Protein AF-A0A2M7BS44-F1 (afdb_monomer_lite)

Radius of gyration: 10.4 Å; chains: 1; bounding box: 22×18×25 Å

Foldseek 3Di:
DAEDECPPPQADDLVVCCVPVVVVCVVQPPNYHYPPQPRPRSVVSVVPDD

Structure (mmCIF, N/CA/C/O backbone):
data_AF-A0A2M7BS44-F1
#
_entry.id   AF-A0A2M7BS44-F1
#
loop_
_atom_site.group_PDB
_atom_site.id
_atom_site.type_symbol
_atom_site.label_atom_id
_atom_site.label_alt_id
_atom_site.label_comp_id
_atom_site.label_asym_id
_atom_site.label_entity_id
_atom_site.label_seq_id
_atom_site.pdbx_PDB_ins_code
_atom_site.Cartn_x
_atom_site.Cartn_y
_atom_site.Cartn_z
_atom_site.occupancy
_atom_site.B_iso_or_equiv
_atom_site.auth_seq_id
_atom_site.auth_comp_id
_atom_site.auth_asym_id
_atom_site.auth_atom_id
_atom_site.pdbx_PDB_model_num
ATOM 1 N N . ASP A 1 1 ? -17.477 -7.171 3.188 1.00 83.31 1 ASP A N 1
ATOM 2 C CA . ASP A 1 1 ? -16.067 -6.880 2.874 1.00 83.31 1 ASP A CA 1
ATOM 3 C C . ASP A 1 1 ? -15.995 -5.814 1.799 1.00 83.31 1 ASP A C 1
ATOM 5 O O . ASP A 1 1 ? -16.854 -5.801 0.927 1.00 83.31 1 ASP A O 1
ATOM 9 N N . VAL A 1 2 ? -15.028 -4.906 1.906 1.00 95.00 2 VAL A N 1
ATOM 10 C CA . VAL A 1 2 ? -14.660 -3.926 0.880 1.00 95.00 2 VAL A CA 1
ATOM 11 C C . VAL A 1 2 ? -13.465 -4.495 0.127 1.00 95.00 2 VAL A C 1
ATOM 13 O O . VAL A 1 2 ? -12.496 -4.927 0.751 1.00 95.00 2 VAL A O 1
ATOM 16 N N . VAL A 1 3 ? -13.542 -4.512 -1.199 1.00 96.81 3 VAL A N 1
ATOM 17 C CA . VAL A 1 3 ? -12.456 -4.976 -2.065 1.00 96.81 3 VAL A CA 1
ATOM 18 C C . VAL A 1 3 ? -11.945 -3.783 -2.856 1.00 96.81 3 VAL A C 1
ATOM 20 O O . VAL A 1 3 ? -12.729 -3.099 -3.510 1.00 96.81 3 VAL A O 1
ATOM 23 N N . VAL A 1 4 ? -10.645 -3.528 -2.752 1.00 96.56 4 VAL A N 1
ATOM 24 C CA . VAL A 1 4 ? -9.928 -2.554 -3.572 1.00 96.56 4 VAL A CA 1
ATOM 25 C C . VAL A 1 4 ? -9.151 -3.343 -4.611 1.00 96.56 4 VAL A C 1
ATOM 27 O O . VAL A 1 4 ? -8.267 -4.129 -4.264 1.00 96.56 4 VAL A O 1
ATOM 30 N N . ASP A 1 5 ? -9.531 -3.155 -5.867 1.00 97.88 5 ASP A N 1
ATOM 31 C CA . ASP A 1 5 ? -8.959 -3.851 -7.009 1.00 97.88 5 ASP A CA 1
ATOM 32 C C . ASP A 1 5 ? -8.030 -2.913 -7.784 1.00 97.88 5 ASP A C 1
ATOM 34 O O . ASP A 1 5 ? -8.433 -1.813 -8.165 1.00 97.88 5 ASP A O 1
ATOM 38 N N . PHE A 1 6 ? -6.780 -3.340 -7.974 1.00 97.88 6 PHE A N 1
ATOM 39 C CA . PHE A 1 6 ? -5.761 -2.596 -8.712 1.00 97.88 6 PHE A CA 1
ATOM 40 C C . PHE A 1 6 ? -5.605 -3.059 -10.173 1.00 97.88 6 PHE A C 1
ATOM 42 O O . PHE A 1 6 ? 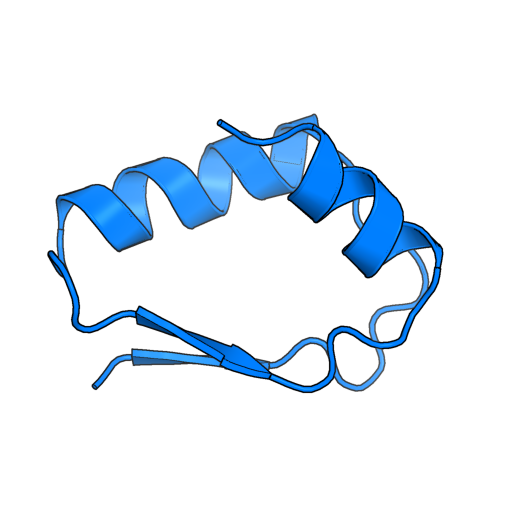-4.656 -2.649 -10.847 1.00 97.88 6 PHE A O 1
ATOM 49 N N . GLU A 1 7 ? -6.517 -3.882 -10.698 1.00 98.31 7 GLU A N 1
ATOM 50 C CA . GLU A 1 7 ? -6.529 -4.248 -12.115 1.00 98.31 7 GLU A CA 1
ATOM 51 C C . GLU A 1 7 ? -6.573 -2.997 -13.012 1.00 98.31 7 GLU A C 1
ATOM 53 O O . GLU A 1 7 ? -7.336 -2.056 -12.796 1.00 98.31 7 GLU A O 1
ATOM 58 N N . GLY A 1 8 ? -5.700 -2.963 -14.022 1.00 97.50 8 GLY A N 1
ATOM 59 C CA . GLY A 1 8 ? -5.582 -1.832 -14.947 1.00 97.50 8 GLY A CA 1
ATOM 60 C C . GLY A 1 8 ? -4.858 -0.600 -14.388 1.00 97.50 8 GLY A C 1
ATOM 61 O O . GLY A 1 8 ? -4.598 0.338 -15.145 1.00 97.50 8 GLY A O 1
ATOM 62 N N . VAL A 1 9 ? -4.468 -0.587 -13.108 1.00 97.00 9 VAL A N 1
ATOM 63 C CA . VAL A 1 9 ? -3.631 0.485 -12.553 1.00 97.00 9 VAL A CA 1
ATOM 64 C C . VAL A 1 9 ? -2.211 0.354 -13.097 1.00 97.00 9 VAL A C 1
ATOM 66 O O . VAL A 1 9 ? -1.544 -0.665 -12.923 1.00 97.00 9 VAL A O 1
ATOM 69 N N . VAL A 1 10 ? -1.732 1.413 -13.751 1.00 97.56 10 VAL A N 1
ATOM 70 C CA . VAL A 1 10 ? -0.367 1.472 -14.299 1.00 97.56 10 VAL A CA 1
ATOM 71 C C . VAL A 1 10 ? 0.613 2.027 -13.265 1.00 97.56 10 VAL A C 1
ATOM 73 O O . VAL A 1 10 ? 1.687 1.460 -13.073 1.00 97.56 10 VAL A O 1
ATOM 76 N N . VAL A 1 11 ? 0.226 3.107 -12.577 1.00 97.81 11 VAL A N 1
ATOM 77 C CA . VAL A 1 11 ? 1.016 3.787 -11.541 1.00 97.81 11 VAL A CA 1
ATOM 78 C C . VAL A 1 11 ? 0.118 4.083 -10.344 1.00 97.81 11 VAL A C 1
ATOM 80 O O . VAL A 1 11 ? -0.967 4.638 -10.507 1.00 97.81 11 VAL A O 1
ATOM 83 N N . LEU A 1 12 ? 0.598 3.751 -9.148 1.00 98.00 12 LEU A N 1
ATOM 84 C CA . LEU A 1 12 ? 0.003 4.136 -7.872 1.00 98.00 12 LEU A CA 1
ATOM 85 C C . LEU A 1 12 ? 0.977 5.072 -7.157 1.00 98.00 12 LEU A C 1
ATOM 87 O O . LEU A 1 12 ? 2.129 4.705 -6.937 1.00 98.00 12 LEU A O 1
ATOM 91 N N . THR A 1 13 ? 0.536 6.284 -6.822 1.00 97.31 13 THR A N 1
ATOM 92 C CA . THR A 1 13 ? 1.371 7.244 -6.095 1.00 97.31 13 THR A CA 1
ATOM 93 C C . THR A 1 13 ? 1.204 7.063 -4.582 1.00 97.31 13 THR A C 1
ATOM 95 O O . THR A 1 13 ? 0.077 6.870 -4.116 1.00 97.31 13 THR A O 1
ATOM 98 N N . PRO A 1 14 ? 2.284 7.172 -3.782 1.00 97.31 14 PRO A N 1
ATOM 99 C CA . PRO A 1 14 ? 2.197 6.990 -2.333 1.00 97.31 14 PRO A CA 1
ATOM 100 C C . PRO A 1 14 ? 1.237 7.942 -1.626 1.00 97.31 14 PRO A C 1
ATOM 102 O O . PRO A 1 14 ? 0.495 7.513 -0.750 1.00 97.31 14 PRO A O 1
ATOM 105 N N . SER A 1 15 ? 1.201 9.213 -2.032 1.00 96.81 15 SER A N 1
ATOM 106 C CA . SER A 1 15 ? 0.308 10.203 -1.422 1.00 96.81 15 SER A CA 1
ATOM 107 C C . SER A 1 15 ? -1.166 9.884 -1.665 1.00 96.81 15 SER A C 1
ATOM 109 O O . SER A 1 15 ? -1.969 10.014 -0.751 1.00 96.81 15 SER A O 1
ATOM 111 N N . TRP A 1 16 ? -1.522 9.433 -2.873 1.00 96.31 16 TRP A N 1
ATOM 112 C CA . TRP A 1 16 ? -2.902 9.058 -3.188 1.00 96.31 16 TRP A CA 1
ATOM 113 C C . TRP A 1 16 ? -3.312 7.795 -2.432 1.00 96.31 16 TRP A C 1
ATOM 115 O O . TRP A 1 16 ? -4.422 7.702 -1.916 1.00 96.31 16 TRP A O 1
ATOM 125 N N . ALA A 1 17 ? -2.403 6.822 -2.346 1.00 96.94 17 ALA A N 1
ATOM 126 C CA . ALA A 1 17 ? -2.658 5.580 -1.638 1.00 96.94 17 ALA A CA 1
ATOM 127 C C . ALA A 1 17 ? -2.843 5.805 -0.128 1.00 96.94 17 ALA A C 1
ATOM 129 O O . ALA A 1 17 ? -3.763 5.225 0.439 1.00 96.94 17 ALA A O 1
ATOM 130 N N . ASP A 1 18 ? -2.052 6.678 0.502 1.00 96.00 18 ASP A N 1
ATOM 131 C CA . ASP A 1 18 ? -2.266 7.078 1.900 1.00 96.00 18 ASP A CA 1
ATOM 132 C C . ASP A 1 18 ? -3.608 7.808 2.079 1.00 96.00 18 ASP A C 1
ATOM 134 O O . ASP A 1 18 ? -4.435 7.411 2.899 1.00 96.00 18 ASP A O 1
ATOM 138 N N . GLU A 1 19 ? -3.879 8.817 1.243 1.00 96.75 19 GLU A N 1
ATOM 139 C CA . GLU A 1 19 ? -5.112 9.612 1.304 1.00 96.75 19 GLU A CA 1
ATOM 140 C C . GLU A 1 19 ? -6.377 8.751 1.141 1.00 96.75 19 GLU A C 1
ATOM 142 O O . GLU A 1 19 ? -7.401 9.014 1.776 1.00 96.75 19 GLU A O 1
ATOM 147 N N . PHE A 1 20 ? -6.312 7.697 0.324 1.00 94.69 20 PHE A N 1
ATOM 148 C CA . PHE A 1 20 ? -7.446 6.818 0.058 1.00 94.69 20 PHE A CA 1
ATOM 149 C C . PHE A 1 20 ? -7.544 5.626 1.022 1.00 94.69 20 PHE A C 1
ATOM 151 O O . PHE A 1 20 ? -8.617 5.358 1.570 1.00 94.69 20 PHE A O 1
ATOM 158 N N . LEU A 1 21 ? -6.454 4.881 1.237 1.00 94.75 21 LEU A N 1
ATOM 159 C CA . LEU A 1 21 ? -6.488 3.613 1.975 1.00 94.75 21 LEU A CA 1
ATOM 160 C C . LEU A 1 21 ? -6.553 3.825 3.490 1.00 94.75 21 LEU A C 1
ATOM 162 O O . LEU A 1 21 ? -7.278 3.093 4.166 1.00 94.75 21 LEU A O 1
ATOM 166 N N . THR A 1 22 ? -5.878 4.836 4.035 1.00 93.06 22 THR A N 1
ATOM 167 C CA . THR A 1 22 ? -5.855 5.113 5.481 1.00 93.06 22 THR A CA 1
ATOM 168 C C . THR A 1 22 ? -7.257 5.337 6.076 1.00 93.06 22 THR A C 1
ATOM 170 O O . THR A 1 22 ? -7.626 4.646 7.041 1.00 93.06 22 THR A O 1
ATOM 173 N N . PRO A 1 23 ? -8.119 6.214 5.516 1.00 94.00 23 PRO A N 1
ATOM 174 C CA . PRO A 1 23 ? -9.489 6.355 6.009 1.00 94.00 23 PRO A CA 1
ATOM 175 C C . PRO A 1 23 ? -10.355 5.122 5.715 1.00 94.00 23 PRO A C 1
ATOM 177 O O . PRO A 1 23 ? -11.250 4.801 6.504 1.00 94.00 23 PRO A O 1
ATOM 180 N N . LEU A 1 24 ? -10.089 4.395 4.623 1.00 94.06 24 LEU A N 1
ATOM 181 C CA . LEU A 1 24 ? -10.815 3.173 4.276 1.00 94.06 24 LEU A CA 1
ATOM 182 C C . LEU A 1 24 ? -10.580 2.070 5.321 1.00 94.06 24 LEU A C 1
ATOM 184 O O . LEU A 1 24 ? -11.539 1.496 5.842 1.00 94.06 24 LEU A O 1
ATOM 188 N N . HIS A 1 25 ? -9.321 1.825 5.688 1.00 91.69 25 HIS A N 1
ATOM 189 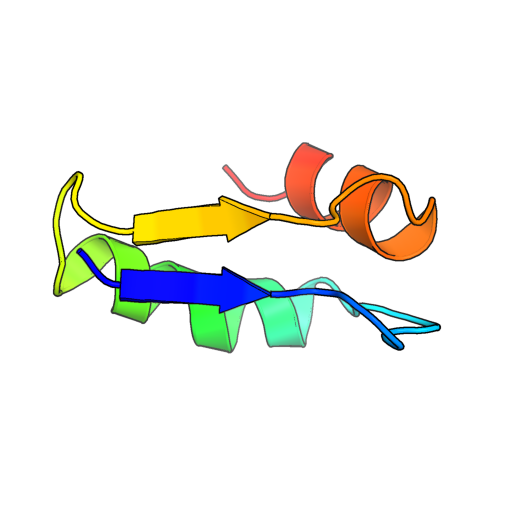C CA . HIS A 1 25 ? -8.948 0.874 6.736 1.00 91.69 25 HIS A CA 1
ATOM 190 C C . HIS A 1 25 ? -9.500 1.289 8.103 1.00 91.69 25 HIS A C 1
ATOM 192 O O . HIS A 1 25 ? -10.034 0.446 8.826 1.00 91.69 25 HIS A O 1
ATOM 198 N N . SER A 1 26 ? -9.456 2.586 8.424 1.00 92.12 26 SER A N 1
ATOM 199 C CA . SER A 1 26 ? -9.986 3.124 9.684 1.00 92.12 26 SER A CA 1
ATOM 200 C C . SER A 1 26 ? -11.501 2.932 9.813 1.00 92.12 26 SER A C 1
ATOM 202 O O . SER A 1 26 ? -12.005 2.581 10.878 1.00 92.12 26 SER A O 1
ATOM 204 N N . ARG A 1 27 ? -12.251 3.127 8.722 1.00 94.31 27 ARG A N 1
ATOM 205 C CA . ARG A 1 27 ? -13.717 3.002 8.712 1.00 94.31 27 ARG A CA 1
ATOM 206 C C . ARG A 1 27 ? -14.191 1.551 8.663 1.00 94.31 27 ARG A C 1
ATOM 208 O O . ARG A 1 27 ? -15.225 1.212 9.241 1.00 94.31 27 ARG A O 1
ATOM 215 N N . PHE A 1 28 ? -13.461 0.696 7.955 1.00 92.69 28 PHE A N 1
ATOM 216 C CA . PHE A 1 28 ? -13.840 -0.691 7.696 1.00 92.69 28 PHE A CA 1
ATOM 217 C C . PHE A 1 28 ? -12.864 -1.676 8.342 1.00 92.69 28 PHE A C 1
ATOM 219 O O . PHE A 1 28 ? -12.520 -2.672 7.715 1.00 92.69 28 PHE A O 1
ATOM 226 N N . ILE A 1 29 ? -12.453 -1.402 9.588 1.00 85.31 29 ILE A N 1
ATOM 227 C CA . ILE A 1 29 ? -11.509 -2.182 10.414 1.00 85.31 29 ILE A CA 1
ATOM 228 C C . ILE A 1 29 ? -11.550 -3.681 10.069 1.00 85.31 29 ILE A C 1
ATOM 230 O O . ILE A 1 29 ? -12.581 -4.335 10.243 1.00 85.31 29 ILE A O 1
ATOM 234 N N . ASN A 1 30 ? -10.427 -4.206 9.567 1.00 79.75 30 ASN A N 1
ATOM 235 C CA . ASN A 1 30 ? -10.205 -5.610 9.179 1.00 79.75 30 ASN A CA 1
ATOM 236 C C . ASN A 1 30 ? -11.149 -6.185 8.102 1.00 79.75 30 ASN A C 1
ATOM 238 O O . ASN A 1 30 ? -11.230 -7.399 7.930 1.00 79.75 30 ASN A O 1
ATOM 242 N N . ARG A 1 31 ? -11.860 -5.334 7.356 1.00 92.56 31 ARG A N 1
ATOM 243 C CA . ARG A 1 31 ? -12.788 -5.719 6.278 1.00 92.56 31 ARG A CA 1
ATOM 244 C C . ARG A 1 31 ? -12.403 -5.142 4.917 1.00 92.56 31 ARG A C 1
ATOM 246 O O . ARG A 1 31 ? -13.238 -5.161 4.016 1.00 92.56 31 ARG A O 1
ATOM 253 N N . VAL A 1 32 ? -11.177 -4.644 4.764 1.00 94.69 32 VAL A N 1
ATOM 254 C CA . VAL A 1 32 ? -10.614 -4.186 3.485 1.00 94.69 32 VAL A CA 1
ATOM 255 C C . VAL A 1 32 ? -9.677 -5.263 2.946 1.00 94.69 32 VAL A C 1
ATOM 257 O O . VAL A 1 32 ? -8.765 -5.690 3.650 1.00 94.69 32 VAL A O 1
ATOM 260 N N . LYS A 1 33 ? -9.907 -5.704 1.708 1.00 95.56 33 LYS A N 1
ATOM 261 C CA . LYS A 1 33 ? -9.038 -6.631 0.974 1.00 95.56 33 LYS A CA 1
ATOM 262 C C . LYS A 1 33 ? -8.459 -5.913 -0.237 1.00 95.56 33 LYS A C 1
ATOM 264 O O . LYS A 1 33 ? -9.201 -5.260 -0.967 1.00 95.56 33 LYS A O 1
ATOM 269 N N . LEU A 1 34 ? -7.155 -6.055 -0.437 1.00 96.00 34 LEU A N 1
ATOM 270 C CA . LEU A 1 34 ? -6.439 -5.538 -1.599 1.00 96.00 34 LEU A CA 1
ATOM 271 C C . LEU A 1 34 ? -6.206 -6.704 -2.567 1.00 96.00 34 LEU A C 1
ATOM 273 O O . LEU A 1 34 ? -5.741 -7.757 -2.130 1.00 96.00 34 LEU A O 1
ATOM 277 N N . VAL A 1 35 ? -6.560 -6.547 -3.843 1.00 97.94 35 VAL A N 1
ATOM 278 C CA . VAL A 1 35 ? -6.403 -7.588 -4.878 1.00 97.94 35 VAL A CA 1
ATOM 279 C C . VAL A 1 35 ? -5.697 -7.033 -6.117 1.00 97.94 35 VAL A C 1
ATOM 281 O O . VAL A 1 35 ? -5.653 -5.820 -6.310 1.00 97.94 35 VAL A O 1
ATOM 284 N N . ASN A 1 36 ? -5.126 -7.918 -6.942 1.00 98.31 36 ASN A N 1
ATOM 285 C CA . ASN A 1 36 ? -4.355 -7.563 -8.143 1.00 98.31 36 ASN A CA 1
ATOM 286 C C . ASN A 1 36 ? -3.156 -6.634 -7.854 1.00 98.31 36 ASN A C 1
ATOM 288 O O . ASN A 1 36 ? -2.863 -5.693 -8.589 1.00 98.31 36 ASN A O 1
ATOM 292 N N . THR A 1 37 ? -2.434 -6.913 -6.766 1.00 97.69 37 THR A N 1
ATOM 293 C CA . THR A 1 37 ? -1.325 -6.088 -6.252 1.00 97.69 37 THR A CA 1
ATOM 294 C C . THR A 1 37 ? 0.037 -6.367 -6.900 1.00 97.69 37 THR A C 1
ATOM 296 O O . THR A 1 37 ? 1.046 -5.842 -6.437 1.00 97.69 37 THR A O 1
ATOM 299 N N . ASP A 1 38 ? 0.088 -7.183 -7.955 1.00 97.06 38 ASP A N 1
ATOM 300 C CA . ASP A 1 38 ? 1.340 -7.643 -8.581 1.00 97.06 38 ASP A CA 1
ATOM 301 C C . ASP A 1 38 ? 2.048 -6.557 -9.411 1.00 97.06 38 ASP A C 1
ATOM 303 O O . ASP A 1 38 ? 3.223 -6.691 -9.759 1.00 97.06 38 ASP A O 1
ATOM 307 N N . ASN A 1 39 ? 1.359 -5.454 -9.726 1.00 98.00 39 ASN A N 1
ATOM 308 C CA . ASN A 1 39 ? 1.975 -4.300 -10.377 1.00 98.00 39 ASN A CA 1
ATOM 309 C C . ASN A 1 39 ? 3.113 -3.737 -9.498 1.00 98.00 39 ASN A C 1
ATOM 311 O O . ASN A 1 39 ? 2.907 -3.415 -8.329 1.00 98.00 39 ASN A O 1
AT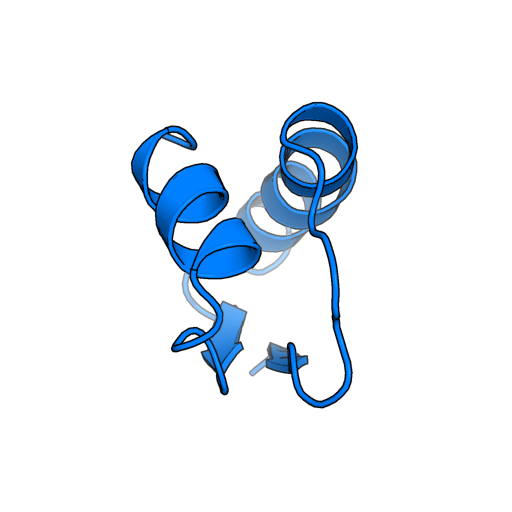OM 315 N N . ALA A 1 40 ? 4.303 -3.541 -10.075 1.00 98.00 40 ALA A N 1
ATOM 316 C CA . ALA A 1 40 ? 5.484 -3.065 -9.349 1.00 98.00 40 ALA A CA 1
ATOM 317 C C . ALA A 1 40 ? 5.294 -1.702 -8.649 1.00 98.00 40 ALA A C 1
ATOM 319 O O . ALA A 1 40 ? 5.778 -1.518 -7.534 1.00 98.00 40 ALA A O 1
ATOM 320 N N . SER A 1 41 ? 4.573 -0.758 -9.265 1.00 98.19 41 SER A N 1
ATOM 321 C CA . SER A 1 41 ? 4.235 0.531 -8.647 1.00 98.19 41 SER A CA 1
ATOM 322 C C . SER A 1 41 ? 3.276 0.362 -7.468 1.00 98.19 41 SER A C 1
ATOM 324 O O . SER A 1 41 ? 3.424 1.063 -6.466 1.00 98.19 41 SER A O 1
ATOM 326 N N . VAL A 1 42 ? 2.309 -0.555 -7.576 1.00 98.12 42 VAL A N 1
ATOM 327 C CA . VAL A 1 42 ? 1.363 -0.875 -6.497 1.00 98.12 42 VAL A CA 1
ATOM 328 C C . VAL A 1 42 ? 2.105 -1.537 -5.341 1.00 98.12 42 VAL A C 1
ATOM 330 O O . VAL A 1 42 ? 2.072 -1.021 -4.227 1.00 98.12 42 VAL A O 1
ATOM 333 N N . ALA A 1 43 ? 2.848 -2.611 -5.606 1.00 97.56 43 ALA A N 1
ATOM 334 C CA . ALA A 1 43 ? 3.617 -3.339 -4.602 1.00 97.56 43 ALA A CA 1
ATOM 335 C C . ALA A 1 43 ? 4.620 -2.438 -3.863 1.00 97.56 43 ALA A C 1
ATOM 337 O O . ALA A 1 43 ? 4.672 -2.455 -2.633 1.00 97.56 43 ALA A O 1
ATOM 338 N N . ALA A 1 44 ? 5.375 -1.605 -4.590 1.00 97.69 44 ALA A 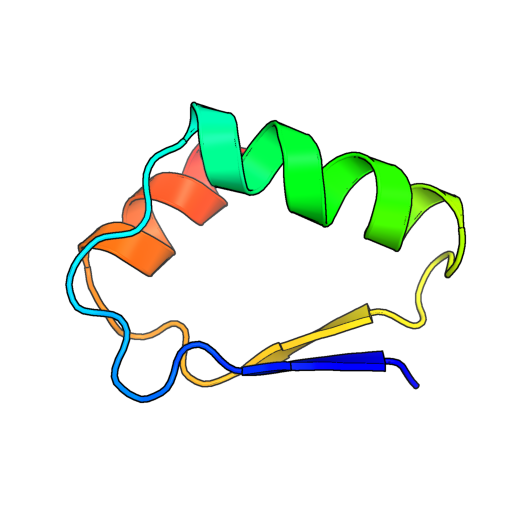N 1
ATOM 339 C CA . ALA A 1 44 ? 6.328 -0.675 -3.984 1.00 97.69 44 ALA A CA 1
ATOM 340 C C . ALA A 1 44 ? 5.638 0.364 -3.089 1.00 97.69 44 ALA A C 1
ATOM 342 O O . ALA A 1 44 ? 6.145 0.682 -2.016 1.00 97.69 44 ALA A O 1
ATOM 343 N N 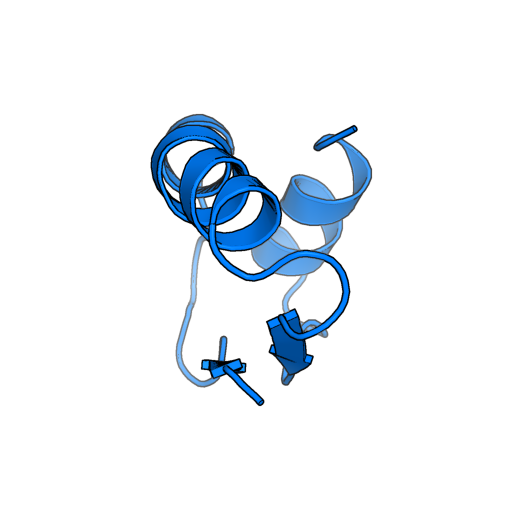. THR A 1 45 ? 4.471 0.865 -3.504 1.00 97.62 45 THR A N 1
ATOM 344 C CA . THR A 1 45 ? 3.694 1.826 -2.711 1.00 97.62 45 THR A CA 1
ATOM 345 C C . THR A 1 45 ? 3.114 1.182 -1.453 1.00 97.62 45 THR A C 1
ATOM 347 O O . THR A 1 45 ? 3.223 1.747 -0.369 1.00 97.62 45 THR A O 1
ATOM 350 N N . LEU A 1 46 ? 2.551 -0.023 -1.561 1.00 95.94 46 LEU A N 1
ATOM 351 C CA . LEU A 1 46 ? 2.017 -0.751 -0.408 1.00 95.94 46 LEU A CA 1
ATOM 352 C C . LEU A 1 46 ? 3.114 -1.137 0.595 1.00 95.94 46 LEU A C 1
ATOM 354 O O . LEU A 1 46 ? 2.859 -1.137 1.791 1.00 95.94 46 LEU A O 1
ATOM 358 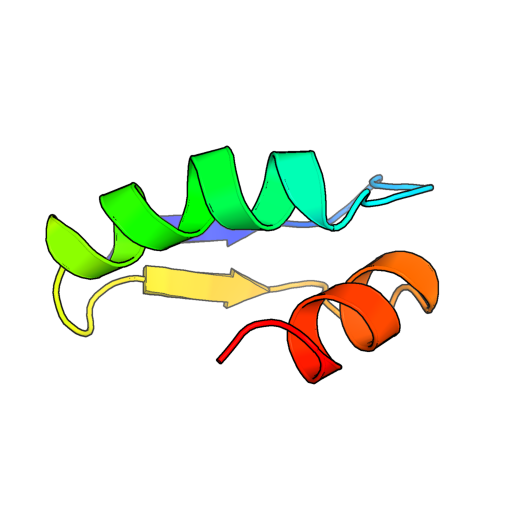N N . ALA A 1 47 ? 4.339 -1.408 0.136 1.00 95.56 47 ALA A N 1
ATOM 359 C CA . ALA A 1 47 ? 5.464 -1.741 1.011 1.00 95.56 47 ALA A CA 1
ATOM 360 C C . ALA A 1 47 ? 5.945 -0.569 1.888 1.00 95.56 47 ALA A C 1
ATOM 362 O O . ALA A 1 47 ? 6.618 -0.800 2.895 1.00 95.56 47 ALA A O 1
ATOM 363 N N . ILE A 1 48 ? 5.639 0.678 1.507 1.00 94.88 48 ILE A N 1
ATOM 364 C CA . ILE A 1 48 ? 6.025 1.878 2.268 1.00 94.88 48 ILE A CA 1
ATOM 365 C C . ILE A 1 48 ? 4.877 2.472 3.093 1.00 94.88 48 ILE A C 1
ATOM 367 O O . ILE A 1 48 ? 5.137 3.303 3.966 1.00 94.88 48 ILE A O 1
ATOM 371 N N . LEU A 1 49 ? 3.635 2.049 2.843 1.00 88.00 49 LEU A N 1
ATOM 372 C CA . LEU A 1 49 ? 2.476 2.376 3.672 1.00 88.00 49 LEU A CA 1
ATOM 373 C C . LEU A 1 49 ? 2.508 1.500 4.934 1.00 88.00 49 LEU A C 1
ATOM 375 O O . LEU A 1 49 ? 2.649 0.282 4.840 1.00 88.00 49 LEU A O 1
ATOM 379 N N . LYS A 1 50 ? 2.445 2.128 6.111 1.00 60.66 50 LYS A N 1
ATOM 380 C CA . LYS A 1 50 ? 2.518 1.468 7.424 1.00 60.66 50 LYS A CA 1
ATOM 381 C C . LYS A 1 50 ? 1.152 1.359 8.077 1.00 60.66 50 LYS A C 1
ATOM 383 O O . LYS A 1 50 ? 0.401 2.353 7.995 1.00 60.66 50 LYS A O 1
#

Secondary structure (DSSP, 8-state):
-EEEE-TT-----HHHHHHHHHHHHHHTTT-EEEE-TTSHHHHHHHHH--

pLDDT: mean 94.55, std 6.17, range [60.66, 98.31]

Sequence (50 aa):
DVVVDFEGVVVLTPSWADEFLTPLHSRFINRVKLVNTDNASVAATLAILK

Organism: NCBI:txid1974847